Protein AF-A0AAD5D6B0-F1 (afdb_monomer_lite)

Organism: Ambrosia artemisiifolia (NCBI:txid4212)

Structure (mmCIF, N/CA/C/O backbone):
data_AF-A0AAD5D6B0-F1
#
_entry.id   AF-A0AAD5D6B0-F1
#
loop_
_atom_site.group_PDB
_atom_site.id
_atom_site.type_symbol
_atom_site.label_atom_id
_atom_site.label_alt_id
_atom_site.label_comp_id
_atom_site.label_asym_id
_atom_site.label_entity_id
_atom_site.label_seq_id
_atom_site.pdbx_PDB_ins_code
_atom_site.Cartn_x
_atom_site.Cartn_y
_atom_site.Cartn_z
_atom_site.occupancy
_atom_site.B_iso_or_equiv
_atom_site.auth_seq_id
_atom_site.auth_comp_id
_atom_site.auth_asym_id
_atom_site.auth_atom_id
_atom_site.pdbx_PDB_model_num
ATOM 1 N N . LEU A 1 1 ? -9.110 -8.986 4.280 1.00 89.31 1 LEU A N 1
ATOM 2 C CA . LEU A 1 1 ? -8.173 -8.772 3.158 1.00 89.31 1 LEU A CA 1
ATOM 3 C C . LEU A 1 1 ? -8.713 -9.568 1.987 1.00 89.31 1 LEU A C 1
ATOM 5 O O . LEU A 1 1 ? -8.987 -10.745 2.183 1.00 89.31 1 LEU A O 1
ATOM 9 N N . VAL A 1 2 ? -8.945 -8.912 0.857 1.00 95.94 2 VAL A N 1
ATOM 10 C CA . VAL A 1 2 ? -9.586 -9.488 -0.335 1.00 95.94 2 VAL A CA 1
ATOM 11 C C . VAL A 1 2 ? -8.548 -9.724 -1.424 1.00 95.94 2 VAL A C 1
ATOM 13 O O . VAL A 1 2 ? -8.478 -10.824 -1.963 1.00 95.94 2 VAL A O 1
ATOM 16 N N . ASN A 1 3 ? -7.692 -8.735 -1.682 1.00 96.69 3 ASN A N 1
ATOM 17 C CA . ASN A 1 3 ? -6.677 -8.812 -2.724 1.00 96.69 3 ASN A CA 1
ATOM 18 C C . ASN A 1 3 ? -5.362 -8.171 -2.271 1.00 96.69 3 ASN A C 1
ATOM 20 O O . ASN A 1 3 ? -5.336 -7.284 -1.410 1.00 96.69 3 ASN A O 1
ATOM 24 N N . VAL A 1 4 ? -4.262 -8.640 -2.853 1.00 97.06 4 VAL A N 1
ATOM 25 C CA . VAL A 1 4 ? -2.912 -8.137 -2.604 1.00 97.06 4 VAL A CA 1
ATOM 26 C C . VAL A 1 4 ? -2.176 -8.041 -3.927 1.00 97.06 4 VAL A C 1
ATOM 28 O O . VAL A 1 4 ? -2.000 -9.046 -4.612 1.00 97.06 4 VAL A O 1
ATOM 31 N N . VAL A 1 5 ? -1.667 -6.851 -4.240 1.00 97.25 5 VAL A N 1
ATOM 32 C CA . VAL A 1 5 ? -0.815 -6.635 -5.412 1.00 97.25 5 VAL A CA 1
ATOM 33 C C . VAL A 1 5 ? 0.549 -6.127 -4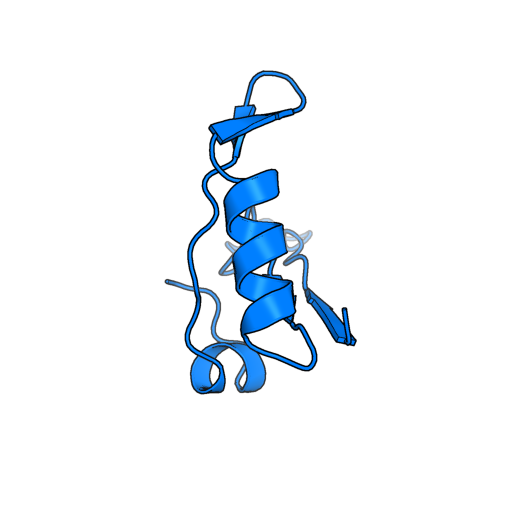.969 1.00 97.25 5 VAL A C 1
ATOM 35 O O . VAL A 1 5 ? 0.671 -5.159 -4.217 1.00 97.25 5 VAL A O 1
ATOM 38 N N . ILE A 1 6 ? 1.590 -6.803 -5.454 1.00 96.56 6 ILE A N 1
ATOM 39 C CA . ILE A 1 6 ? 2.993 -6.443 -5.239 1.00 96.56 6 ILE A CA 1
ATOM 40 C C . ILE A 1 6 ? 3.644 -6.341 -6.619 1.00 96.56 6 ILE A C 1
ATOM 42 O O . ILE A 1 6 ? 4.064 -7.373 -7.156 1.00 96.56 6 ILE A O 1
ATOM 46 N N . PRO A 1 7 ? 3.719 -5.135 -7.211 1.00 95.56 7 PRO A N 1
ATOM 47 C CA . PRO A 1 7 ? 4.372 -4.950 -8.498 1.00 95.56 7 PRO A CA 1
ATOM 48 C C . PRO A 1 7 ? 5.826 -5.422 -8.433 1.00 95.56 7 PRO A C 1
ATOM 50 O O . PRO A 1 7 ? 6.595 -5.043 -7.543 1.00 95.56 7 PRO A O 1
ATOM 53 N N . ARG A 1 8 ? 6.190 -6.308 -9.362 1.00 94.69 8 ARG A N 1
ATOM 54 C CA . ARG A 1 8 ? 7.532 -6.887 -9.457 1.00 94.69 8 ARG A CA 1
ATOM 55 C C . ARG A 1 8 ? 8.336 -6.151 -10.529 1.00 94.69 8 ARG A C 1
ATOM 57 O O . ARG A 1 8 ? 7.756 -5.733 -11.528 1.00 94.69 8 ARG A O 1
ATOM 64 N N . PRO A 1 9 ? 9.656 -5.995 -10.342 1.00 94.81 9 PRO A N 1
ATOM 65 C CA . PRO A 1 9 ? 10.509 -5.433 -11.379 1.00 94.81 9 PRO A CA 1
ATOM 66 C C . PRO A 1 9 ? 10.486 -6.314 -12.634 1.00 94.81 9 PRO A C 1
ATOM 68 O O . PRO A 1 9 ? 10.443 -7.543 -12.536 1.00 94.81 9 PRO A O 1
ATOM 71 N N . ASN A 1 10 ? 10.532 -5.681 -13.807 1.00 92.44 10 ASN A N 1
ATOM 72 C CA . ASN A 1 10 ? 10.672 -6.385 -15.077 1.00 92.44 10 ASN A CA 1
ATOM 73 C C . ASN A 1 10 ? 12.089 -6.995 -15.160 1.00 92.44 10 ASN A C 1
ATOM 75 O O . ASN A 1 10 ? 13.061 -6.275 -14.911 1.00 92.44 10 ASN A O 1
ATOM 79 N N . PRO A 1 11 ? 12.243 -8.284 -15.527 1.00 91.50 11 PRO A N 1
ATOM 80 C CA . PRO A 1 11 ? 13.554 -8.908 -15.732 1.00 91.50 11 PRO A CA 1
ATOM 81 C C . PRO A 1 11 ? 14.469 -8.156 -16.708 1.00 91.50 11 PRO A C 1
ATOM 83 O O . PRO A 1 11 ? 15.687 -8.222 -16.574 1.00 91.50 11 PRO A O 1
ATOM 86 N N . ASN A 1 12 ? 13.893 -7.414 -17.656 1.00 92.88 12 ASN A N 1
ATOM 87 C CA . ASN A 1 12 ? 14.630 -6.648 -18.662 1.00 92.88 12 ASN A CA 1
ATOM 88 C C . ASN A 1 12 ? 15.114 -5.277 -18.1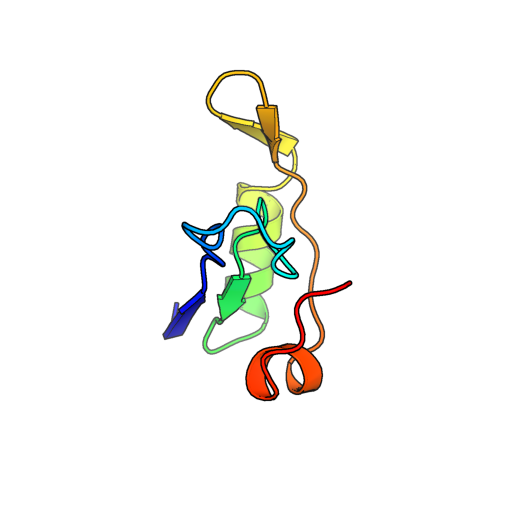51 1.00 92.88 12 ASN A C 1
ATOM 90 O O . ASN A 1 12 ? 15.727 -4.523 -18.901 1.00 92.88 12 ASN A O 1
ATOM 94 N N . GLY A 1 13 ? 14.835 -4.936 -16.888 1.00 86.44 13 GLY A N 1
ATOM 95 C CA . GLY A 1 13 ? 15.271 -3.686 -16.259 1.00 86.44 13 GLY A CA 1
ATOM 96 C C . GLY A 1 13 ? 14.401 -2.468 -16.575 1.00 86.44 13 GLY A C 1
ATOM 97 O O . GLY A 1 13 ? 14.681 -1.380 -16.073 1.00 86.44 13 GLY A O 1
ATOM 98 N N . GLU A 1 14 ? 13.337 -2.629 -17.363 1.00 92.38 14 GLU A N 1
ATOM 99 C CA . GLU A 1 14 ? 12.376 -1.554 -17.601 1.00 92.38 14 GLU A CA 1
ATOM 100 C C . GLU A 1 14 ? 11.663 -1.159 -16.294 1.00 92.38 14 GLU A C 1
ATOM 102 O O . GLU A 1 14 ? 11.243 -2.041 -15.532 1.00 92.38 14 GLU A O 1
ATOM 107 N N . PRO A 1 15 ? 11.503 0.149 -16.013 1.00 89.38 15 PRO A N 1
ATOM 108 C CA . PRO A 1 15 ? 10.763 0.604 -14.846 1.00 89.38 15 PRO A CA 1
ATOM 109 C C . PRO A 1 15 ? 9.317 0.104 -14.880 1.00 89.38 15 PRO A C 1
ATOM 111 O O . PRO A 1 15 ? 8.605 0.295 -15.862 1.00 89.38 15 PRO A O 1
ATOM 114 N N . VAL A 1 16 ? 8.866 -0.494 -13.778 1.00 93.75 16 VAL A N 1
ATOM 115 C CA . VAL A 1 16 ? 7.472 -0.918 -13.596 1.00 93.75 16 VAL A CA 1
ATOM 116 C C . VAL A 1 16 ? 6.832 -0.031 -12.535 1.00 93.75 16 VAL A C 1
ATOM 118 O O . VAL A 1 16 ? 7.374 0.135 -11.437 1.00 93.75 16 VAL A O 1
ATOM 121 N N . ALA A 1 17 ? 5.678 0.551 -12.861 1.00 94.06 17 ALA A N 1
ATOM 122 C CA . ALA A 1 17 ? 4.933 1.395 -11.936 1.00 94.06 17 ALA A CA 1
ATOM 123 C C . ALA A 1 17 ? 4.576 0.626 -10.653 1.00 94.06 17 ALA A C 1
ATOM 125 O O . ALA A 1 17 ? 4.205 -0.546 -10.681 1.00 94.06 17 ALA A O 1
ATOM 126 N N . GLY A 1 18 ? 4.708 1.296 -9.510 1.00 94.38 18 GLY A N 1
ATOM 127 C CA . GLY A 1 18 ? 4.368 0.725 -8.209 1.00 94.38 18 GLY A CA 1
ATOM 128 C C . GLY A 1 18 ? 5.385 -0.262 -7.625 1.00 94.38 18 GLY A C 1
ATOM 129 O O . GLY A 1 18 ? 5.145 -0.771 -6.531 1.00 94.38 18 GLY A O 1
ATOM 130 N N . VAL A 1 19 ? 6.526 -0.524 -8.278 1.00 95.19 19 VAL A N 1
ATOM 131 C CA . VAL A 1 19 ? 7.608 -1.310 -7.655 1.00 95.19 19 VAL A CA 1
ATOM 132 C C . VAL A 1 19 ? 8.059 -0.634 -6.359 1.00 95.19 19 VAL A C 1
ATOM 134 O O . VAL A 1 19 ? 8.268 0.576 -6.307 1.00 95.19 19 VAL A O 1
ATOM 137 N N . GLY A 1 20 ? 8.182 -1.429 -5.295 1.00 92.06 20 GLY A N 1
ATOM 138 C CA . GLY A 1 20 ? 8.465 -0.943 -3.940 1.00 92.06 20 GLY A CA 1
ATOM 139 C C . GLY A 1 20 ? 7.216 -0.594 -3.123 1.00 92.06 20 GLY A C 1
ATOM 140 O O . GLY A 1 20 ? 7.333 -0.363 -1.921 1.00 92.06 20 GLY A O 1
ATOM 141 N N . LYS A 1 21 ? 6.025 -0.615 -3.735 1.00 95.06 21 LYS A N 1
ATOM 142 C CA . LYS A 1 21 ? 4.736 -0.474 -3.047 1.00 95.06 21 LYS A CA 1
ATOM 143 C C . LYS A 1 21 ? 4.068 -1.837 -2.871 1.00 95.06 21 LYS A C 1
ATOM 145 O O . LYS A 1 21 ? 4.358 -2.803 -3.578 1.00 95.06 21 LYS A O 1
ATOM 150 N N . VAL A 1 22 ? 3.154 -1.897 -1.911 1.00 96.44 22 VAL A N 1
ATOM 151 C CA . VAL A 1 22 ? 2.267 -3.036 -1.670 1.00 96.44 22 VAL A CA 1
ATOM 152 C C . VAL A 1 22 ? 0.856 -2.484 -1.570 1.00 96.44 22 VAL A C 1
ATOM 154 O O . VAL A 1 22 ? 0.595 -1.622 -0.733 1.00 96.44 22 VAL A O 1
ATOM 157 N N . PHE A 1 23 ? -0.041 -2.980 -2.413 1.00 97.38 23 PHE A N 1
ATOM 158 C CA . PHE A 1 23 ? -1.440 -2.578 -2.426 1.00 97.38 23 PHE A CA 1
ATOM 159 C C . PHE A 1 23 ? -2.276 -3.675 -1.772 1.00 97.38 23 PHE A C 1
ATOM 161 O O . PHE A 1 23 ? -2.133 -4.854 -2.101 1.00 97.38 23 PHE A O 1
ATOM 168 N N . LEU A 1 24 ? -3.114 -3.282 -0.814 1.00 97.50 24 LEU A N 1
ATOM 169 C CA . LEU A 1 24 ? -3.944 -4.182 -0.022 1.00 97.50 24 LEU A CA 1
ATOM 170 C C . LEU A 1 24 ? -5.401 -3.747 -0.154 1.00 97.50 24 LEU A C 1
ATOM 172 O O . LEU A 1 24 ? -5.774 -2.683 0.338 1.00 97.50 24 LEU A O 1
ATOM 176 N N . GLU A 1 25 ? -6.219 -4.589 -0.770 1.00 97.94 25 GLU A N 1
ATOM 177 C CA . GLU A 1 25 ? -7.660 -4.384 -0.867 1.00 97.94 25 GLU A CA 1
ATOM 178 C C . GLU A 1 25 ? -8.349 -5.077 0.311 1.00 97.94 25 GLU A C 1
ATOM 180 O O . GLU A 1 25 ? -8.153 -6.271 0.567 1.00 97.94 25 GLU A O 1
ATOM 185 N N . TYR A 1 26 ? -9.166 -4.337 1.053 1.00 97.81 26 TYR A N 1
ATOM 186 C CA . TYR A 1 26 ? -9.979 -4.871 2.143 1.00 97.81 26 TYR A CA 1
ATOM 187 C C . TYR A 1 26 ? -11.452 -4.844 1.750 1.00 97.81 26 TYR A C 1
ATOM 189 O O . TYR A 1 26 ? -11.855 -4.039 0.926 1.00 97.81 26 TYR A O 1
ATOM 197 N N . ALA A 1 27 ? -12.252 -5.713 2.371 1.00 96.44 27 ALA A N 1
ATOM 198 C CA . ALA A 1 27 ? -13.685 -5.795 2.095 1.00 96.44 27 ALA A CA 1
ATOM 199 C C . ALA A 1 27 ? -14.458 -4.554 2.575 1.00 96.44 27 ALA A C 1
ATOM 201 O O . ALA A 1 27 ? -15.562 -4.299 2.109 1.00 96.44 27 ALA A O 1
ATOM 202 N N . ASP A 1 28 ? -13.891 -3.810 3.528 1.00 96.31 28 ASP A N 1
ATOM 203 C CA . ASP A 1 28 ? -14.508 -2.645 4.145 1.00 96.31 28 ASP A CA 1
ATOM 204 C C . ASP A 1 28 ? -13.458 -1.612 4.594 1.00 96.31 28 ASP A C 1
ATOM 206 O O . ASP A 1 28 ? -12.260 -1.894 4.752 1.00 96.31 28 ASP A O 1
ATOM 210 N N . THR A 1 29 ? -13.938 -0.387 4.810 1.00 96.50 29 THR A N 1
ATOM 211 C CA . THR A 1 29 ? -13.129 0.779 5.188 1.00 96.50 29 THR A CA 1
ATOM 212 C C . THR A 1 29 ? -12.607 0.708 6.624 1.00 96.50 29 THR A C 1
ATOM 214 O O . THR A 1 29 ? -11.569 1.296 6.944 1.00 96.50 29 THR A O 1
ATOM 217 N N . GLU A 1 30 ? -13.284 -0.022 7.512 1.00 98.00 30 GLU A N 1
ATOM 218 C CA . GLU A 1 30 ? -12.863 -0.178 8.904 1.00 98.00 30 GLU A CA 1
ATOM 219 C C . GLU A 1 30 ? -11.585 -1.023 8.985 1.00 98.00 30 GLU A C 1
ATOM 221 O O . GLU A 1 30 ? -10.608 -0.651 9.645 1.00 98.00 30 GLU A O 1
ATOM 226 N N . SER A 1 31 ? -11.560 -2.135 8.256 1.00 97.81 31 SER A N 1
ATOM 227 C CA . SER A 1 31 ? -10.426 -3.047 8.158 1.00 97.81 31 SER A CA 1
ATOM 228 C C . SER A 1 31 ? -9.213 -2.372 7.519 1.00 97.81 31 SER A C 1
ATOM 230 O O . SER A 1 31 ? -8.100 -2.503 8.038 1.00 97.81 31 SER A O 1
ATOM 232 N N . SER A 1 32 ? -9.409 -1.598 6.443 1.00 97.38 32 SER A N 1
ATOM 233 C CA . SER A 1 32 ? -8.317 -0.840 5.814 1.00 97.38 32 SER A CA 1
ATOM 234 C C . SER A 1 32 ? -7.774 0.255 6.741 1.00 97.38 32 SER A C 1
ATOM 236 O O . SER A 1 32 ? -6.558 0.443 6.837 1.00 97.38 32 SER A O 1
ATOM 238 N N . THR A 1 33 ? -8.643 0.920 7.508 1.00 98.19 33 THR A N 1
ATOM 239 C CA . THR A 1 33 ? -8.243 1.923 8.507 1.00 98.19 33 THR A CA 1
ATOM 240 C C . THR A 1 33 ? -7.413 1.305 9.631 1.00 98.19 33 THR A C 1
ATOM 242 O O . THR A 1 33 ? -6.357 1.845 9.980 1.00 98.19 33 THR A O 1
ATOM 245 N N . LYS A 1 34 ? -7.839 0.152 10.169 1.00 98.12 34 LYS A N 1
ATOM 246 C CA . LYS A 1 34 ? -7.084 -0.602 11.186 1.00 98.12 34 LYS A CA 1
ATOM 247 C C . LYS A 1 34 ? -5.715 -1.027 10.659 1.00 98.12 34 LYS A C 1
ATOM 249 O O . LYS A 1 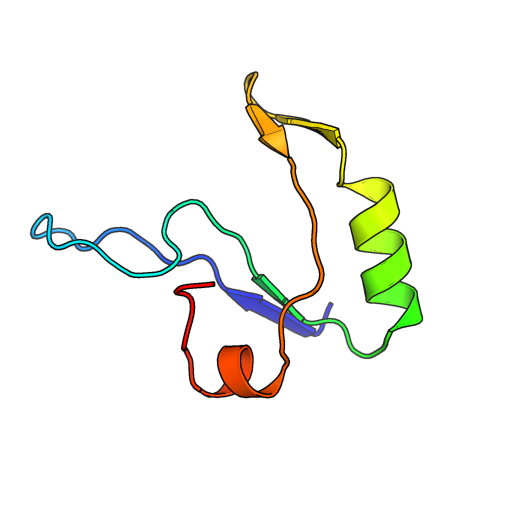34 ? -4.713 -0.851 11.353 1.00 98.12 34 LYS A O 1
ATOM 254 N N . ALA A 1 35 ? -5.651 -1.525 9.425 1.00 97.56 35 ALA A N 1
ATOM 255 C CA . ALA A 1 35 ? -4.394 -1.907 8.788 1.00 97.56 35 ALA A CA 1
ATOM 256 C C . ALA A 1 35 ? -3.450 -0.709 8.621 1.00 97.56 35 ALA A C 1
ATOM 258 O O . ALA A 1 35 ? -2.287 -0.784 9.021 1.00 97.56 35 ALA A O 1
ATOM 259 N N . ARG A 1 36 ? -3.953 0.423 8.112 1.00 97.75 36 ARG A N 1
ATOM 260 C CA . ARG A 1 36 ? -3.173 1.660 7.977 1.00 97.75 36 ARG A CA 1
ATOM 261 C C . ARG A 1 36 ? -2.603 2.103 9.321 1.00 97.75 36 ARG A C 1
ATOM 263 O O . ARG A 1 36 ? -1.407 2.357 9.414 1.00 97.75 36 ARG A O 1
ATOM 270 N N . ALA A 1 37 ? -3.434 2.164 10.362 1.00 97.81 37 ALA A N 1
ATOM 271 C CA . ALA A 1 37 ? -3.003 2.556 11.704 1.00 97.81 37 ALA A CA 1
ATOM 272 C C . ALA A 1 37 ? -1.962 1.588 12.292 1.00 97.81 37 ALA A C 1
ATOM 274 O O . ALA A 1 37 ? -1.015 2.019 12.943 1.00 97.81 37 ALA A O 1
ATOM 275 N N . GLY A 1 38 ? -2.115 0.286 12.041 1.00 96.81 38 GLY A N 1
ATOM 276 C CA . GLY A 1 38 ? -1.199 -0.736 12.535 1.00 96.81 38 GLY A CA 1
ATOM 277 C C . GLY A 1 38 ? 0.149 -0.779 11.812 1.00 96.81 38 GLY A C 1
ATOM 278 O O . GLY A 1 38 ? 1.136 -1.176 12.430 1.00 96.81 38 GLY A O 1
ATOM 279 N N . LEU A 1 39 ? 0.199 -0.404 10.530 1.00 96.31 39 LEU A N 1
ATOM 280 C CA . LEU A 1 39 ? 1.390 -0.511 9.678 1.00 96.31 39 LEU A CA 1
ATOM 281 C C . LEU A 1 39 ? 2.159 0.804 9.535 1.00 96.31 39 LEU A C 1
ATOM 283 O O . LEU A 1 39 ? 3.390 0.775 9.484 1.00 96.31 39 LEU A O 1
ATOM 287 N N . ASN A 1 40 ? 1.458 1.939 9.463 1.00 97.19 40 ASN A N 1
ATOM 288 C CA . ASN A 1 40 ? 2.089 3.232 9.237 1.00 97.19 40 ASN A CA 1
ATOM 289 C C . ASN A 1 40 ? 3.106 3.536 10.343 1.00 97.19 40 ASN A C 1
ATOM 291 O O . ASN A 1 40 ? 2.802 3.472 11.532 1.00 97.19 40 ASN A O 1
ATOM 295 N N . GLY A 1 41 ? 4.328 3.866 9.945 1.00 96.31 41 GLY A N 1
ATOM 296 C CA . GLY A 1 41 ? 5.423 4.177 10.851 1.00 96.31 41 GLY A CA 1
ATOM 297 C C . GLY A 1 41 ? 6.179 2.970 11.415 1.00 96.31 41 GLY A C 1
ATOM 298 O O . GLY A 1 41 ? 7.233 3.177 12.021 1.00 96.31 41 GLY A O 1
ATOM 299 N N . ARG A 1 42 ? 5.728 1.723 11.195 1.00 96.69 42 ARG A N 1
ATOM 300 C CA . ARG A 1 42 ? 6.535 0.540 11.549 1.00 96.69 42 ARG A CA 1
ATOM 301 C C . ARG A 1 42 ? 7.796 0.469 10.696 1.00 96.69 42 ARG A C 1
ATOM 303 O O . ARG A 1 42 ? 7.815 0.947 9.568 1.00 96.69 42 ARG A O 1
ATOM 310 N N . LYS A 1 43 ? 8.841 -0.176 11.216 1.00 96.31 43 LYS A N 1
ATOM 311 C CA . LYS A 1 43 ? 10.083 -0.431 10.477 1.00 96.31 43 LYS A CA 1
ATOM 312 C C . LYS A 1 43 ? 10.229 -1.910 10.138 1.00 96.31 43 LYS A C 1
ATOM 314 O O . LYS A 1 43 ? 10.066 -2.754 11.014 1.00 96.31 43 LYS A O 1
ATOM 319 N N . PHE A 1 44 ? 10.600 -2.203 8.897 1.00 90.56 44 PHE A N 1
ATOM 320 C CA . PHE A 1 44 ? 10.933 -3.542 8.413 1.00 90.56 44 PHE A CA 1
ATOM 321 C C . PHE A 1 44 ? 12.254 -3.482 7.650 1.00 90.56 44 PHE A C 1
ATOM 323 O O . PHE A 1 44 ? 12.406 -2.681 6.733 1.00 90.56 44 PHE A O 1
ATOM 330 N N . GLY A 1 45 ? 13.238 -4.292 8.054 1.00 92.19 45 GLY A N 1
ATOM 331 C CA . GLY A 1 45 ? 14.567 -4.280 7.427 1.00 92.19 45 GLY A CA 1
ATOM 332 C C . GLY A 1 45 ? 15.249 -2.903 7.453 1.00 92.19 45 GLY A C 1
ATOM 333 O O . GLY A 1 45 ? 15.959 -2.559 6.519 1.00 92.19 45 GLY A O 1
ATOM 334 N N . GLY A 1 46 ? 14.972 -2.085 8.476 1.00 94.12 46 GLY A N 1
ATOM 335 C CA . GLY A 1 46 ? 15.466 -0.705 8.585 1.00 94.12 46 GLY A CA 1
ATOM 336 C C . GLY A 1 46 ? 14.627 0.347 7.846 1.00 94.12 46 GLY A C 1
ATOM 337 O O . GLY A 1 46 ? 14.713 1.525 8.189 1.00 94.12 46 GLY A O 1
ATOM 338 N N . ASN A 1 47 ? 13.754 -0.062 6.922 1.00 94.06 47 ASN A N 1
ATOM 339 C CA . ASN A 1 47 ? 12.894 0.839 6.157 1.00 94.06 47 ASN A CA 1
ATOM 340 C C . ASN A 1 47 ? 11.595 1.129 6.912 1.00 94.06 47 ASN A C 1
ATOM 342 O O . ASN A 1 47 ? 10.938 0.210 7.403 1.00 94.06 47 ASN A O 1
ATOM 346 N N . GLN A 1 48 ? 11.212 2.401 7.003 1.00 95.81 48 GLN A N 1
ATOM 347 C CA . GLN A 1 48 ? 9.933 2.799 7.583 1.00 95.81 48 GLN A CA 1
ATOM 348 C C . GLN A 1 48 ? 8.806 2.608 6.564 1.00 95.81 48 GLN A C 1
ATOM 350 O O . GLN A 1 48 ? 8.915 3.029 5.417 1.00 95.81 48 GLN A O 1
ATOM 355 N N . VAL A 1 49 ? 7.713 1.992 6.998 1.00 96.25 49 VAL A N 1
ATOM 356 C CA . VAL A 1 49 ? 6.495 1.828 6.208 1.00 96.25 49 VAL A CA 1
ATOM 357 C C . VAL A 1 49 ? 5.685 3.110 6.276 1.00 96.25 49 VAL A C 1
ATOM 359 O O . VAL A 1 49 ? 5.358 3.588 7.363 1.00 96.25 49 VAL A O 1
ATOM 362 N N . VAL A 1 50 ? 5.321 3.630 5.110 1.00 96.50 50 VAL A N 1
ATOM 363 C CA . VAL A 1 50 ? 4.311 4.677 4.960 1.00 96.50 50 VAL A CA 1
ATOM 364 C C . VAL A 1 50 ? 3.064 4.011 4.402 1.00 96.50 50 VAL A C 1
ATOM 366 O O . VAL A 1 50 ? 3.107 3.441 3.315 1.00 96.50 50 VAL A O 1
ATOM 369 N N . ALA A 1 51 ? 1.971 4.040 5.161 1.00 97.31 51 ALA A N 1
ATOM 370 C CA . ALA A 1 51 ? 0.692 3.491 4.727 1.00 97.31 51 ALA A CA 1
ATOM 371 C C . ALA A 1 51 ? -0.314 4.626 4.515 1.00 97.31 51 ALA A C 1
ATOM 373 O O . ALA A 1 51 ? -0.657 5.358 5.447 1.00 97.31 51 ALA A O 1
ATOM 374 N N . SER A 1 52 ? -0.811 4.742 3.290 1.00 96.62 52 SER A N 1
ATOM 375 C CA . SER A 1 52 ? -1.834 5.693 2.857 1.00 96.62 52 SER A CA 1
ATOM 376 C C . SER A 1 52 ? -2.987 4.951 2.180 1.00 96.62 52 SER A C 1
ATOM 378 O O . SER A 1 52 ? -2.863 3.781 1.818 1.00 96.62 52 SER A O 1
ATOM 380 N N . PHE A 1 53 ? -4.133 5.617 2.049 1.00 97.38 53 PHE A N 1
ATOM 381 C CA . PHE A 1 53 ? -5.222 5.102 1.224 1.00 97.38 53 PHE A CA 1
ATOM 382 C C . PHE A 1 53 ? -4.926 5.363 -0.252 1.00 97.38 53 PHE A C 1
ATOM 384 O O . PHE A 1 53 ? -4.273 6.355 -0.584 1.00 97.38 53 PHE A O 1
ATOM 391 N N . TYR A 1 54 ? -5.424 4.481 -1.113 1.00 97.12 54 TYR A N 1
ATOM 392 C CA . TYR A 1 54 ? -5.268 4.565 -2.559 1.00 97.12 54 TYR A CA 1
ATOM 393 C C . TYR A 1 54 ? -6.648 4.514 -3.232 1.00 97.12 54 TYR A C 1
ATOM 395 O O . TYR A 1 54 ? -7.511 3.797 -2.722 1.00 97.12 54 TYR A O 1
ATOM 403 N N . PRO A 1 55 ? -6.883 5.262 -4.326 1.00 96.75 55 PRO A N 1
ATOM 404 C CA . PRO A 1 55 ? -8.156 5.220 -5.045 1.00 96.75 55 PRO A CA 1
ATOM 405 C C . PRO A 1 55 ? -8.474 3.816 -5.590 1.00 96.75 55 PRO A C 1
ATOM 407 O O . PRO A 1 55 ? -7.626 3.180 -6.219 1.00 96.75 55 PRO A O 1
ATOM 410 N N . GLU A 1 56 ? -9.688 3.325 -5.329 1.00 95.12 56 GLU A N 1
ATOM 411 C CA . GLU A 1 56 ? -10.123 1.975 -5.723 1.00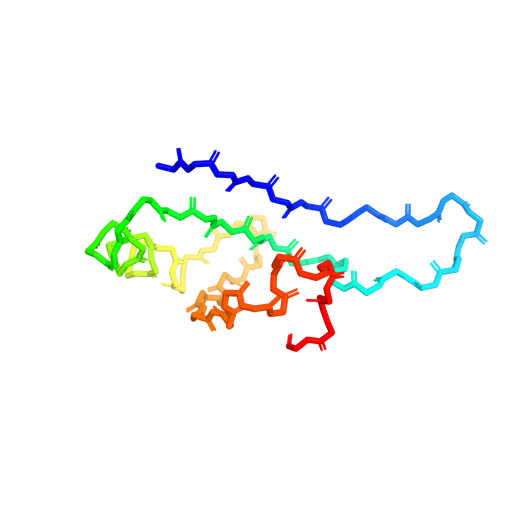 95.12 56 GLU A CA 1
ATOM 412 C C . GLU A 1 56 ? -10.225 1.814 -7.245 1.00 95.12 56 GLU A C 1
ATOM 414 O O . GLU A 1 56 ? -9.850 0.775 -7.782 1.00 95.12 56 GLU A O 1
ATOM 419 N N . ASP A 1 57 ? -10.672 2.856 -7.946 1.00 96.88 57 ASP A N 1
ATOM 420 C CA . ASP A 1 57 ? -10.739 2.923 -9.409 1.00 96.88 57 ASP A CA 1
ATOM 421 C C . ASP A 1 57 ? -9.364 2.680 -10.040 1.00 96.88 57 ASP A C 1
ATOM 423 O O . ASP A 1 57 ? -9.197 1.755 -10.835 1.00 96.88 57 ASP A O 1
ATOM 427 N N . LYS A 1 58 ? -8.345 3.417 -9.593 1.00 96.44 58 LYS A N 1
ATOM 428 C CA . LYS A 1 58 ? -6.970 3.236 -10.072 1.00 96.44 58 LYS A CA 1
ATOM 429 C C . LYS A 1 58 ? -6.425 1.844 -9.769 1.00 96.44 58 LYS A C 1
ATOM 431 O O . LYS A 1 58 ? -5.757 1.250 -10.613 1.00 96.44 58 LYS A O 1
ATOM 436 N N . PHE A 1 59 ? -6.708 1.313 -8.577 1.00 96.38 59 PHE A N 1
ATOM 437 C CA . PHE A 1 59 ? -6.272 -0.032 -8.202 1.00 96.38 59 PHE A CA 1
ATOM 438 C C . PHE A 1 59 ? -6.872 -1.099 -9.127 1.00 96.38 59 PHE A C 1
ATOM 440 O O . PHE A 1 59 ? -6.139 -1.969 -9.606 1.00 96.38 59 PHE A O 1
ATOM 447 N N . ASN A 1 60 ? -8.171 -0.990 -9.415 1.00 95.31 60 ASN A N 1
ATOM 448 C CA . ASN A 1 60 ? -8.908 -1.900 -10.292 1.00 95.31 60 ASN A CA 1
ATOM 449 C C . ASN A 1 60 ? -8.454 -1.805 -11.757 1.00 95.31 60 ASN A C 1
ATOM 451 O O . ASN A 1 60 ? -8.433 -2.814 -12.459 1.00 95.31 60 ASN A O 1
ATOM 455 N N . GLU A 1 61 ? -8.046 -0.618 -12.207 1.00 96.31 61 GLU A N 1
ATOM 456 C CA . GLU A 1 6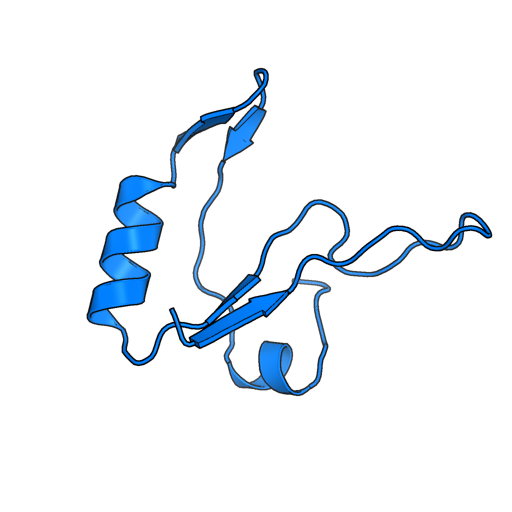1 ? -7.479 -0.391 -13.543 1.00 96.31 61 GLU A CA 1
ATOM 457 C C . GLU A 1 61 ? -6.005 -0.818 -13.668 1.00 96.31 61 GLU A C 1
ATOM 459 O O . GLU A 1 61 ? -5.439 -0.794 -14.761 1.00 96.31 61 GLU A O 1
ATOM 464 N N . GLY A 1 62 ? -5.359 -1.222 -12.570 1.00 94.31 62 GLY A N 1
ATOM 465 C CA . GLY A 1 62 ? -3.941 -1.591 -12.567 1.00 94.31 62 GLY A CA 1
ATOM 466 C C . GLY A 1 62 ? -2.985 -0.396 -12.651 1.00 94.31 62 GLY A C 1
ATOM 467 O O . GLY A 1 62 ? -1.809 -0.556 -12.984 1.00 94.31 62 GLY A O 1
ATOM 468 N N . VAL A 1 63 ? -3.474 0.808 -12.354 1.00 96.00 63 VAL A N 1
ATOM 469 C CA . VAL A 1 63 ? -2.685 2.040 -12.324 1.00 96.00 63 VAL A CA 1
ATOM 470 C C . VAL A 1 63 ? -2.046 2.163 -10.938 1.00 96.00 63 VAL A C 1
ATOM 472 O O . VAL A 1 63 ? -2.747 2.240 -9.937 1.00 96.00 63 VAL A O 1
ATOM 475 N N . TYR A 1 64 ? -0.707 2.162 -10.865 1.00 94.06 64 TYR A N 1
ATOM 476 C CA . TYR A 1 64 ? 0.059 2.102 -9.599 1.00 94.06 64 TYR A CA 1
ATOM 477 C C . TYR A 1 64 ? 1.104 3.227 -9.436 1.00 94.06 64 TYR A C 1
ATOM 479 O O . TYR A 1 64 ? 2.075 3.119 -8.673 1.00 94.06 64 TYR A O 1
ATOM 487 N N . ASP A 1 65 ? 0.927 4.323 -10.165 1.00 86.75 65 ASP A N 1
ATOM 488 C CA . ASP A 1 65 ? 1.866 5.446 -10.273 1.00 86.75 65 ASP A CA 1
ATOM 489 C C . ASP A 1 65 ? 1.796 6.478 -9.126 1.00 86.75 65 ASP A C 1
ATOM 491 O O . ASP A 1 65 ? 2.693 7.311 -9.016 1.00 86.75 65 ASP A O 1
ATOM 495 N N . GLY A 1 66 ? 0.788 6.395 -8.248 1.00 69.44 66 GLY A N 1
ATOM 496 C CA . GLY A 1 66 ? 0.461 7.428 -7.241 1.00 69.44 66 GLY A CA 1
ATOM 497 C C . GLY A 1 66 ? 1.222 7.410 -5.922 1.00 69.44 66 GLY A C 1
ATOM 498 O O . GLY A 1 66 ? 1.816 6.370 -5.576 1.00 69.44 66 GLY A O 1
#

InterPro domains:
  IPR012677 Nucleotide-binding alpha-beta plait domain superfamily [G3DSA:3.30.70.330] (1-64)
  IPR035979 RNA-binding domain superfamily [SSF54928] (2-59)

Radius of gyration: 12.89 Å; chains: 1; bounding box: 30×17×31 Å

Foldseek 3Di:
DPDKDADDQDPVRDDDAQHVHIDDDDPDPVVLVVVQVVQQQDDDPNDGDHDDDDDPVCVVVVNRND

Sequence (66 aa):
LVNVVIPRPNPNGEPVAGVGKVFLEYADTESSTKARAGLNGRKFGGNQVVASFYPEDKF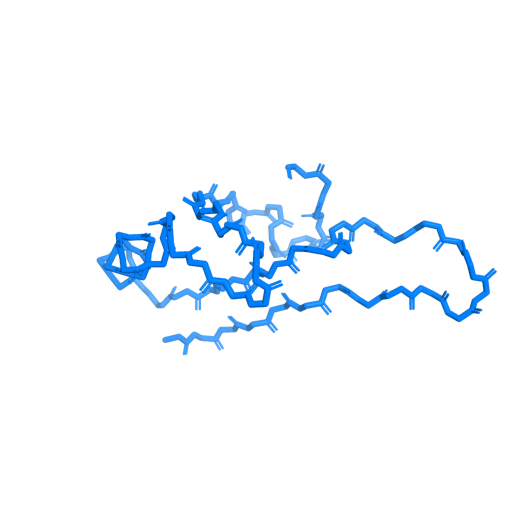NEGVYDG

Secondary structure (DSSP, 8-state):
--EEE-PPPPTT----TTTT--EEE-SSHHHHHHHHHHHTT-EETTEEP------HHHHHTT----

pLDDT: mean 94.96, std 4.08, range [69.44, 98.19]